Protein AF-A0A0A6VX67-F1 (afdb_monomer_lite)

pLDDT: mean 73.78, std 18.43, range [35.69, 93.75]

Secondary structure (DSSP, 8-state):
--EEE-TTS-EEETTEE--HHHHHHHHHT-HHHHHHHBS-HHHHHHHHHHTTTS-HHHHHHHHHHHHHHH-BSSTT---S------------------------------

Foldseek 3Di:
DDWAQDQVRFIDDPRHTQFLVNLVCCVPVNVVVLVQFFQQSPQLNVLSVVCPPPDRVSRRVSNSRSSVSRHTDDPPRDDPDPPPPPVPDDDPPDDDDDDDDDDDDDDDDD

Radius of gyration: 26.08 Å; chains: 1; bounding box: 50×72×49 Å

Structure (mmCIF, N/CA/C/O backbone):
data_AF-A0A0A6VX67-F1
#
_entry.id   AF-A0A0A6VX67-F1
#
loop_
_atom_site.group_PDB
_atom_site.id
_atom_site.type_symbol
_atom_site.label_atom_id
_atom_site.label_alt_id
_atom_site.label_comp_id
_atom_site.label_asym_id
_atom_site.label_entity_id
_atom_site.label_seq_id
_atom_site.pdbx_PDB_ins_code
_atom_site.Cartn_x
_atom_site.Cartn_y
_atom_site.Cartn_z
_atom_site.occupancy
_atom_site.B_iso_or_equiv
_atom_site.auth_seq_id
_atom_site.auth_comp_id
_atom_site.auth_asym_id
_atom_site.auth_atom_id
_atom_site.pdbx_PDB_model_num
ATOM 1 N N . MET A 1 1 ? -12.957 0.206 5.616 1.00 63.28 1 MET A N 1
ATOM 2 C CA . MET A 1 1 ? -11.901 -0.829 5.588 1.00 63.28 1 MET A CA 1
ATOM 3 C C . MET A 1 1 ? -10.714 -0.252 6.330 1.00 63.28 1 MET A C 1
ATOM 5 O O . MET A 1 1 ? -10.313 0.839 5.961 1.00 63.28 1 MET A O 1
ATOM 9 N N . SER A 1 2 ? -10.225 -0.888 7.397 1.00 71.56 2 SER A N 1
ATOM 10 C CA . SER A 1 2 ? -9.056 -0.386 8.136 1.00 71.56 2 SER A CA 1
ATOM 11 C C . SER A 1 2 ? -7.777 -0.992 7.562 1.00 71.56 2 SER A C 1
ATOM 13 O O . SER A 1 2 ? -7.716 -2.209 7.368 1.00 71.56 2 SER A O 1
ATOM 15 N N . VAL A 1 3 ? -6.792 -0.144 7.255 1.00 76.31 3 VAL A N 1
ATOM 16 C CA . VAL A 1 3 ? -5.453 -0.550 6.809 1.00 76.31 3 VAL A CA 1
ATOM 17 C C . VAL A 1 3 ? -4.429 0.004 7.791 1.00 76.31 3 VAL A C 1
ATOM 19 O O . VAL A 1 3 ? -4.460 1.188 8.115 1.00 76.31 3 VAL A O 1
ATOM 22 N N . GLU A 1 4 ? -3.547 -0.860 8.278 1.00 79.62 4 GLU A N 1
ATOM 23 C CA . GLU A 1 4 ? -2.617 -0.583 9.376 1.00 79.62 4 GLU A CA 1
ATOM 24 C C . GLU A 1 4 ? -1.221 -1.093 9.008 1.00 79.62 4 GLU A C 1
ATOM 26 O O . GLU A 1 4 ? -1.100 -2.102 8.316 1.00 79.62 4 GLU A O 1
ATOM 31 N N . ILE A 1 5 ? -0.161 -0.424 9.467 1.00 76.44 5 ILE A N 1
ATOM 32 C CA . ILE A 1 5 ? 1.223 -0.885 9.294 1.00 76.44 5 ILE A CA 1
ATOM 33 C C . ILE A 1 5 ? 1.815 -1.132 10.678 1.00 76.44 5 ILE A C 1
ATOM 35 O O . ILE A 1 5 ? 1.951 -0.196 11.463 1.00 76.44 5 ILE A O 1
ATOM 39 N N . ASP A 1 6 ? 2.137 -2.392 10.954 1.00 75.19 6 ASP A N 1
ATOM 40 C CA . ASP A 1 6 ? 2.699 -2.859 12.225 1.00 75.19 6 ASP A CA 1
ATOM 41 C C . ASP A 1 6 ? 4.204 -2.544 12.370 1.00 75.19 6 ASP A C 1
ATOM 43 O O . ASP A 1 6 ? 4.879 -2.203 11.395 1.00 75.19 6 ASP A O 1
ATOM 47 N N . GLU A 1 7 ? 4.740 -2.786 13.570 1.00 68.62 7 GLU A N 1
ATOM 48 C CA . GLU A 1 7 ? 6.149 -2.728 13.997 1.00 68.62 7 GLU A CA 1
ATOM 49 C C . GLU A 1 7 ? 7.167 -3.306 13.055 1.00 68.62 7 GLU A C 1
ATOM 51 O O . GLU A 1 7 ? 8.285 -2.808 12.906 1.00 68.62 7 GLU A O 1
ATOM 56 N N . ARG A 1 8 ? 6.756 -4.335 12.342 1.00 69.44 8 ARG A N 1
ATOM 57 C CA . ARG A 1 8 ? 7.635 -5.040 11.421 1.00 69.44 8 ARG A CA 1
ATOM 58 C C . ARG A 1 8 ? 7.549 -4.484 10.003 1.00 69.44 8 ARG A C 1
ATOM 60 O O . ARG A 1 8 ? 8.096 -5.095 9.084 1.00 69.44 8 ARG A O 1
ATOM 67 N N . GLY A 1 9 ? 6.834 -3.373 9.815 1.00 70.38 9 GLY A N 1
ATOM 68 C CA . GLY A 1 9 ? 6.449 -2.802 8.529 1.00 70.38 9 GLY A CA 1
ATOM 69 C C . GLY A 1 9 ? 5.385 -3.629 7.806 1.00 70.38 9 GLY A C 1
ATOM 70 O O . GLY A 1 9 ? 5.232 -3.498 6.599 1.00 70.38 9 GLY A O 1
ATOM 71 N N . THR A 1 10 ? 4.683 -4.531 8.496 1.00 81.31 10 THR A N 1
ATOM 72 C CA . THR A 1 10 ? 3.685 -5.390 7.844 1.00 81.31 10 THR A CA 1
ATOM 73 C C . THR A 1 10 ? 2.403 -4.602 7.646 1.00 81.31 10 THR A C 1
ATOM 75 O O . THR A 1 10 ? 1.773 -4.202 8.621 1.00 81.31 10 THR A O 1
ATOM 78 N N . VAL A 1 11 ? 2.007 -4.403 6.391 1.00 84.25 11 VAL A N 1
ATOM 79 C CA . VAL A 1 11 ? 0.715 -3.798 6.069 1.00 84.25 11 VAL A CA 1
ATOM 80 C C . VAL A 1 11 ? -0.373 -4.841 6.303 1.00 84.25 11 VAL A C 1
ATOM 82 O O . VAL A 1 11 ? -0.261 -5.966 5.824 1.00 84.25 11 VAL A O 1
ATOM 85 N N . THR A 1 12 ? -1.421 -4.495 7.036 1.00 87.25 12 THR A N 1
ATOM 86 C CA . THR A 1 12 ? -2.581 -5.347 7.291 1.00 87.25 12 THR A CA 1
ATOM 87 C C . THR A 1 12 ? -3.861 -4.623 6.902 1.00 87.25 12 THR A C 1
ATOM 89 O O . THR A 1 12 ? -3.961 -3.412 7.048 1.00 87.25 12 THR A O 1
ATOM 92 N N . ALA A 1 13 ? -4.845 -5.358 6.393 1.00 84.88 13 ALA A N 1
ATOM 93 C CA . ALA A 1 13 ? -6.170 -4.854 6.079 1.00 84.88 13 ALA A CA 1
ATOM 94 C C . ALA A 1 13 ? -7.229 -5.719 6.763 1.00 84.88 13 ALA A C 1
ATOM 96 O O . ALA A 1 13 ? -7.295 -6.931 6.541 1.00 84.88 13 ALA A O 1
ATOM 97 N N . ASN A 1 14 ? -8.053 -5.105 7.616 1.00 82.19 14 ASN A N 1
ATOM 98 C CA . ASN A 1 14 ? -8.996 -5.804 8.500 1.00 82.19 14 ASN A CA 1
ATOM 99 C C . ASN A 1 14 ? -8.328 -6.957 9.293 1.00 82.19 14 ASN A C 1
ATOM 101 O O . ASN A 1 14 ? -8.888 -8.051 9.405 1.00 82.19 14 ASN A O 1
ATOM 105 N N . GLY A 1 15 ? -7.102 -6.744 9.784 1.00 79.25 15 GLY A N 1
ATOM 106 C CA . GLY A 1 15 ? -6.348 -7.733 10.565 1.00 79.25 15 GLY A CA 1
ATOM 107 C C . GLY A 1 15 ? -5.701 -8.870 9.762 1.00 79.25 15 GLY A C 1
ATOM 108 O O . GLY A 1 15 ? -5.233 -9.840 10.358 1.00 79.25 15 GLY A O 1
ATOM 109 N N . ARG A 1 16 ? -5.664 -8.792 8.423 1.00 85.00 16 ARG A N 1
ATOM 110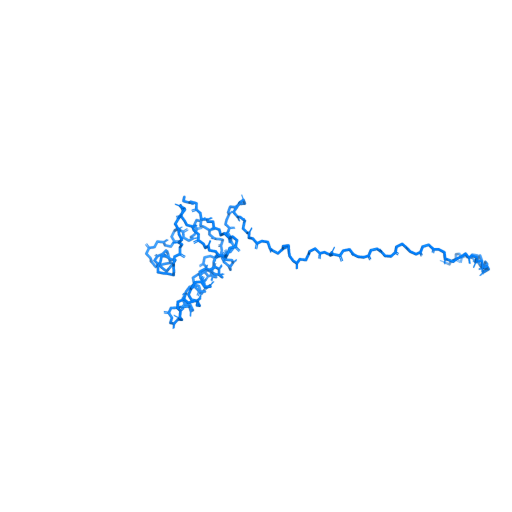 C CA . ARG A 1 16 ? -4.934 -9.747 7.567 1.00 85.00 16 ARG A CA 1
ATOM 111 C C . ARG A 1 16 ? -3.762 -9.072 6.867 1.00 85.00 16 ARG A C 1
ATOM 113 O O . ARG A 1 16 ? -3.963 -7.972 6.365 1.00 85.00 16 ARG A O 1
ATOM 120 N N . PRO A 1 17 ? -2.579 -9.703 6.785 1.00 87.00 17 PRO A N 1
ATOM 121 C CA . PRO A 1 17 ? -1.450 -9.135 6.061 1.00 87.00 17 PRO A CA 1
ATOM 122 C C . PRO A 1 17 ? -1.800 -8.924 4.586 1.00 87.00 17 PRO A C 1
ATOM 124 O O . PRO A 1 17 ? -2.400 -9.790 3.951 1.00 87.00 17 PRO A O 1
ATOM 127 N N . VAL A 1 18 ? -1.427 -7.757 4.073 1.00 89.06 18 VAL A N 1
ATOM 128 C CA . VAL A 1 18 ? -1.552 -7.370 2.673 1.00 89.06 18 VAL A CA 1
ATOM 129 C C . VAL A 1 18 ? -0.285 -7.814 1.966 1.00 89.06 18 VAL A C 1
ATOM 131 O O . VAL A 1 18 ? 0.799 -7.280 2.200 1.00 89.06 18 VAL A O 1
ATOM 134 N N . ASP A 1 19 ? -0.425 -8.814 1.112 1.00 92.25 19 ASP A N 1
ATOM 135 C CA . ASP A 1 19 ? 0.627 -9.236 0.202 1.00 92.25 19 ASP A CA 1
ATOM 136 C C . ASP A 1 19 ? 0.628 -8.393 -1.084 1.00 92.25 19 ASP A C 1
ATOM 138 O O . ASP A 1 19 ? -0.290 -7.616 -1.366 1.00 92.25 19 ASP A O 1
ATOM 142 N N . TYR A 1 20 ? 1.677 -8.573 -1.883 1.00 92.56 20 TYR A N 1
ATOM 143 C CA . TYR A 1 20 ? 1.845 -7.872 -3.149 1.00 92.56 20 TYR A CA 1
ATOM 144 C C . TYR A 1 20 ? 0.686 -8.091 -4.123 1.00 92.56 20 TYR A C 1
ATOM 146 O O . TYR A 1 20 ? 0.230 -7.129 -4.734 1.00 92.56 20 TYR A O 1
ATOM 154 N N . ALA A 1 21 ? 0.178 -9.320 -4.253 1.00 92.62 21 ALA A N 1
ATOM 155 C CA . ALA A 1 21 ? -0.908 -9.608 -5.183 1.00 92.62 21 ALA A CA 1
ATOM 156 C C . ALA A 1 21 ? -2.199 -8.907 -4.747 1.00 92.62 21 ALA A C 1
ATOM 158 O O . ALA A 1 21 ? -2.914 -8.365 -5.586 1.00 92.62 21 ALA A O 1
ATOM 159 N N . THR A 1 22 ? -2.459 -8.840 -3.440 1.00 92.50 22 THR A N 1
ATOM 160 C CA . THR A 1 22 ? -3.573 -8.061 -2.887 1.00 92.50 22 THR A CA 1
ATOM 161 C C . THR A 1 22 ? -3.418 -6.562 -3.183 1.00 92.50 22 THR A C 1
ATOM 163 O O . THR A 1 22 ? -4.356 -5.938 -3.679 1.00 92.50 22 THR A O 1
ATOM 166 N N . ALA A 1 23 ? -2.238 -5.980 -2.942 1.00 90.31 23 ALA A N 1
ATOM 167 C CA . ALA A 1 23 ? -1.977 -4.567 -3.236 1.00 90.31 23 ALA A CA 1
ATOM 168 C C . ALA A 1 23 ? -2.061 -4.249 -4.744 1.00 90.31 23 ALA A C 1
ATOM 170 O O . ALA A 1 23 ? -2.581 -3.204 -5.135 1.00 90.31 23 ALA A O 1
ATOM 171 N N . TYR A 1 24 ? -1.593 -5.165 -5.594 1.00 91.69 24 TYR A N 1
ATOM 172 C CA . TYR A 1 24 ? -1.684 -5.060 -7.04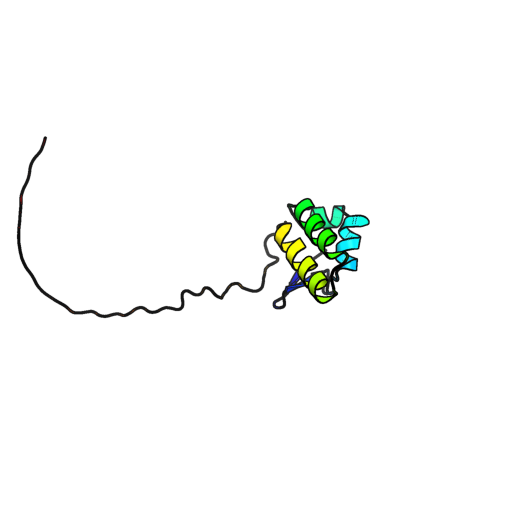9 1.00 91.69 24 TYR A CA 1
ATOM 173 C C . TYR A 1 24 ? -3.132 -5.159 -7.542 1.00 91.69 24 TYR A C 1
ATOM 175 O O . TYR A 1 24 ? -3.554 -4.347 -8.362 1.00 91.69 24 TYR A O 1
ATOM 183 N N . ALA A 1 25 ? -3.922 -6.088 -7.000 1.00 91.50 25 ALA A N 1
ATOM 184 C CA . ALA A 1 25 ? -5.343 -6.209 -7.318 1.00 91.50 25 ALA A CA 1
ATOM 185 C C . ALA A 1 25 ? -6.114 -4.932 -6.950 1.00 91.50 25 ALA A C 1
ATOM 187 O O . ALA A 1 25 ? -6.972 -4.485 -7.702 1.00 91.50 25 ALA A O 1
ATOM 188 N N . TRP A 1 26 ? -5.773 -4.261 -5.847 1.00 90.44 26 TRP A N 1
ATOM 189 C CA . TRP A 1 26 ? -6.362 -2.951 -5.553 1.00 90.44 26 TRP A CA 1
ATOM 190 C C . TRP A 1 26 ? -5.981 -1.883 -6.584 1.00 90.44 26 TRP A C 1
ATOM 192 O O . TRP A 1 26 ? -6.810 -1.047 -6.916 1.00 90.44 26 TRP A O 1
ATOM 202 N N . CYS A 1 27 ? -4.770 -1.911 -7.143 1.00 88.62 27 CYS A N 1
ATOM 203 C CA . CYS A 1 27 ? -4.403 -1.003 -8.235 1.00 88.62 27 CYS A CA 1
ATOM 204 C C . CYS A 1 27 ? -5.175 -1.283 -9.532 1.00 88.62 27 CYS A C 1
ATOM 206 O O . CYS A 1 27 ? -5.565 -0.341 -10.222 1.00 88.62 27 CYS A O 1
ATOM 208 N N . VAL A 1 28 ? -5.342 -2.557 -9.888 1.00 89.19 28 VAL A N 1
ATOM 209 C CA . VAL A 1 28 ? -5.843 -2.966 -11.208 1.00 89.19 28 VAL A CA 1
ATOM 210 C C . VAL A 1 28 ? -7.355 -3.157 -11.216 1.00 89.19 28 VAL A C 1
ATOM 212 O O . VAL A 1 28 ? -8.037 -2.643 -12.102 1.00 89.19 28 VAL A O 1
ATOM 215 N N . ASP A 1 29 ? -7.881 -3.867 -10.225 1.00 90.56 29 ASP A N 1
ATOM 216 C CA . ASP A 1 29 ? -9.279 -4.285 -10.160 1.00 90.56 29 ASP A CA 1
ATOM 217 C C . ASP A 1 29 ? -10.144 -3.345 -9.309 1.00 90.56 29 ASP A C 1
ATOM 219 O O . ASP A 1 29 ? -11.366 -3.334 -9.456 1.00 90.56 29 ASP A O 1
ATOM 223 N N . SER A 1 30 ? -9.560 -2.575 -8.383 1.00 87.25 30 SER A N 1
ATOM 224 C CA . SER A 1 30 ? -10.326 -1.729 -7.445 1.00 87.25 30 SER A CA 1
ATOM 225 C C . SER A 1 30 ? -9.611 -0.419 -7.080 1.00 87.25 30 SER A C 1
ATOM 227 O O . SER A 1 30 ? -9.360 -0.155 -5.900 1.00 87.25 30 SER A O 1
ATOM 229 N N . PRO A 1 31 ? -9.293 0.447 -8.062 1.00 85.62 31 PRO A N 1
ATOM 230 C CA . PRO A 1 31 ? -8.501 1.659 -7.834 1.00 85.62 31 PRO A CA 1
ATOM 231 C C . PRO A 1 31 ? -9.170 2.641 -6.865 1.00 85.62 31 PRO A C 1
ATOM 233 O O . PRO A 1 31 ? -8.480 3.395 -6.178 1.00 85.62 31 PRO A O 1
ATOM 236 N N . GLU A 1 32 ? -10.502 2.608 -6.761 1.00 87.00 32 GLU A N 1
ATOM 237 C CA . GLU A 1 32 ? -11.262 3.377 -5.773 1.00 87.00 32 GLU A CA 1
ATOM 238 C C . GLU A 1 32 ? -10.811 3.081 -4.335 1.00 87.00 32 GLU A C 1
ATOM 240 O O . GLU A 1 32 ? -10.642 4.013 -3.552 1.00 87.00 32 GLU A O 1
ATOM 245 N N . THR A 1 33 ? -10.461 1.827 -4.027 1.00 84.88 33 THR A N 1
ATOM 246 C CA . THR A 1 33 ? -9.895 1.439 -2.728 1.00 84.88 33 THR A CA 1
ATOM 247 C C . THR A 1 33 ? -8.585 2.173 -2.449 1.00 84.88 33 THR A C 1
ATOM 249 O O . THR A 1 33 ? -8.412 2.721 -1.365 1.00 84.88 33 THR A O 1
ATOM 252 N N . ILE A 1 34 ? -7.673 2.271 -3.423 1.00 86.12 34 ILE A N 1
ATOM 253 C CA . ILE A 1 34 ? -6.419 3.021 -3.234 1.00 86.12 34 ILE A CA 1
ATOM 254 C C . ILE A 1 34 ? -6.702 4.514 -3.096 1.00 86.12 34 ILE A C 1
ATOM 256 O O . ILE A 1 34 ? -6.083 5.178 -2.264 1.00 86.12 34 ILE A O 1
ATOM 260 N N . THR A 1 35 ? -7.660 5.050 -3.857 1.00 85.44 35 THR A N 1
ATOM 261 C CA . THR A 1 35 ? -8.049 6.448 -3.672 1.00 85.44 35 THR A CA 1
ATOM 262 C C . THR A 1 35 ? -8.620 6.692 -2.284 1.00 85.44 35 THR A C 1
ATOM 264 O O . THR A 1 35 ? -8.347 7.737 -1.734 1.00 85.44 35 THR A O 1
ATOM 267 N N . GLU A 1 36 ? -9.339 5.778 -1.644 1.00 83.62 36 GLU A N 1
ATOM 268 C CA . GLU A 1 36 ? -9.799 6.011 -0.267 1.00 83.62 36 GLU A CA 1
ATOM 269 C C . GLU A 1 36 ? -8.656 5.969 0.760 1.00 83.62 36 GLU A C 1
ATOM 271 O O . GLU A 1 36 ? -8.703 6.682 1.761 1.00 83.62 36 GLU A O 1
ATOM 276 N N . LEU A 1 37 ? -7.604 5.195 0.488 1.00 81.12 37 LEU A N 1
ATOM 277 C CA . LEU A 1 37 ? -6.525 4.927 1.441 1.00 81.12 37 LEU A CA 1
ATOM 278 C C . LEU A 1 37 ? -5.385 5.954 1.403 1.00 81.12 37 LEU A C 1
ATOM 280 O O . LEU A 1 37 ? -4.863 6.321 2.457 1.00 81.12 37 LEU A O 1
ATOM 284 N N . VAL A 1 38 ? -4.985 6.426 0.216 1.00 84.56 38 VAL A N 1
ATOM 285 C CA . VAL A 1 38 ? -3.794 7.280 0.039 1.00 84.56 38 VAL A CA 1
ATOM 286 C C . VAL A 1 38 ? -4.078 8.541 -0.787 1.00 84.56 38 VAL A C 1
ATOM 288 O O . VAL A 1 38 ? -4.895 8.555 -1.711 1.00 84.56 38 VAL A O 1
ATOM 291 N N . HIS A 1 39 ? -3.432 9.655 -0.447 1.00 84.38 39 HIS A N 1
ATOM 292 C CA . HIS A 1 39 ? -3.559 10.935 -1.148 1.00 84.38 39 HIS A CA 1
ATOM 293 C C . HIS A 1 39 ? -2.954 10.881 -2.557 1.00 84.38 39 HIS A C 1
ATOM 295 O O . HIS A 1 39 ? -3.620 11.272 -3.515 1.00 84.38 39 HIS A O 1
ATOM 301 N N . ASP A 1 40 ? -1.740 10.353 -2.689 1.00 87.69 40 ASP A N 1
ATOM 302 C CA . ASP A 1 40 ? -0.992 10.202 -3.935 1.00 87.69 40 ASP A CA 1
ATOM 303 C C . ASP A 1 40 ? -1.076 8.764 -4.473 1.00 87.69 40 ASP A C 1
ATOM 305 O O . ASP A 1 40 ? -0.180 7.924 -4.364 1.00 87.69 40 ASP A O 1
ATOM 309 N N . THR A 1 41 ? -2.209 8.478 -5.104 1.00 89.38 41 THR A N 1
ATOM 310 C CA . THR A 1 41 ? -2.517 7.179 -5.719 1.00 89.38 41 THR A CA 1
ATOM 311 C C . THR A 1 41 ? -1.525 6.816 -6.838 1.00 89.38 41 THR A C 1
ATOM 313 O O . THR A 1 41 ? -1.291 5.639 -7.112 1.00 89.38 41 THR A O 1
ATOM 316 N N . LYS A 1 42 ? -0.907 7.814 -7.486 1.00 90.88 42 LYS A N 1
ATOM 317 C CA . LYS A 1 42 ? 0.066 7.604 -8.565 1.00 90.88 42 LYS A CA 1
ATOM 318 C C . LYS A 1 42 ? 1.409 7.135 -8.014 1.00 90.88 42 LYS A C 1
ATOM 320 O O . LYS A 1 42 ? 2.005 6.217 -8.581 1.00 90.88 42 LYS A O 1
ATOM 325 N N . ALA A 1 43 ? 1.883 7.755 -6.935 1.00 87.75 43 ALA A N 1
ATOM 326 C CA . ALA A 1 43 ? 3.097 7.335 -6.248 1.00 87.75 43 ALA A CA 1
ATOM 327 C C . ALA A 1 43 ? 2.962 5.889 -5.750 1.00 87.75 43 ALA A C 1
ATOM 329 O O . ALA A 1 43 ? 3.834 5.067 -6.029 1.00 87.75 43 ALA A O 1
ATOM 330 N N . PHE A 1 44 ? 1.815 5.554 -5.148 1.00 90.69 44 PHE A N 1
ATOM 331 C CA . PHE A 1 44 ? 1.479 4.184 -4.754 1.00 90.69 44 PHE A CA 1
ATOM 332 C C . PHE A 1 44 ? 1.596 3.193 -5.925 1.00 90.69 44 PHE A C 1
ATOM 334 O O . PHE A 1 44 ? 2.367 2.235 -5.863 1.00 90.69 44 PHE A O 1
ATOM 341 N N . ALA A 1 45 ? 0.877 3.447 -7.024 1.00 91.88 45 ALA A N 1
ATOM 342 C CA . ALA A 1 45 ? 0.843 2.544 -8.174 1.00 91.88 45 ALA A CA 1
ATOM 343 C C . ALA A 1 45 ? 2.218 2.375 -8.842 1.00 91.88 45 ALA A C 1
ATOM 345 O O . ALA A 1 45 ? 2.550 1.287 -9.306 1.00 91.88 45 ALA A O 1
ATOM 346 N N . THR A 1 46 ? 3.036 3.432 -8.859 1.00 93.75 46 THR A N 1
ATOM 347 C CA . THR A 1 46 ? 4.388 3.395 -9.438 1.00 93.75 46 THR A CA 1
ATOM 348 C C . THR A 1 46 ? 5.291 2.420 -8.685 1.00 93.75 46 THR A C 1
ATOM 350 O O . THR A 1 46 ? 6.001 1.636 -9.311 1.00 93.75 46 THR A O 1
ATOM 353 N N 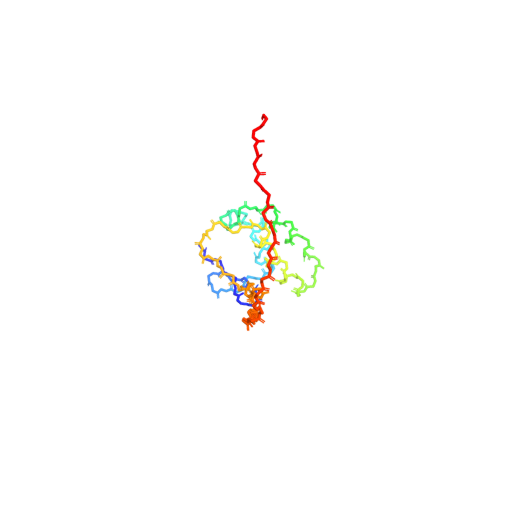. VAL A 1 47 ? 5.239 2.434 -7.350 1.00 91.69 47 VAL A N 1
ATOM 354 C CA . VAL A 1 47 ? 6.041 1.533 -6.511 1.00 91.69 47 VAL A CA 1
ATOM 355 C C . VAL A 1 47 ? 5.580 0.082 -6.666 1.00 91.69 47 VAL A C 1
ATOM 357 O O . VAL A 1 47 ? 6.408 -0.808 -6.854 1.00 91.69 47 VAL A O 1
ATOM 360 N N . ILE A 1 48 ? 4.266 -0.163 -6.664 1.00 93.62 48 ILE A N 1
ATOM 361 C CA . ILE A 1 48 ? 3.712 -1.512 -6.865 1.00 93.62 48 ILE A CA 1
ATOM 362 C C . ILE A 1 48 ? 4.065 -2.064 -8.254 1.00 93.62 48 ILE A C 1
ATOM 364 O O . ILE A 1 48 ? 4.462 -3.222 -8.376 1.00 93.62 48 ILE A O 1
ATOM 368 N N . ALA A 1 49 ? 3.976 -1.245 -9.301 1.00 92.56 49 ALA A N 1
ATOM 369 C CA . ALA A 1 49 ? 4.335 -1.665 -10.653 1.00 92.56 49 ALA A CA 1
ATOM 370 C C . ALA A 1 49 ? 5.836 -1.976 -10.787 1.00 92.56 49 ALA A C 1
ATOM 372 O O . ALA A 1 49 ? 6.209 -2.938 -11.454 1.00 92.56 49 ALA A O 1
ATOM 373 N N . ALA A 1 50 ? 6.706 -1.207 -10.123 1.00 92.75 50 ALA A N 1
ATOM 374 C CA . ALA A 1 50 ? 8.150 -1.441 -10.160 1.00 92.75 50 ALA A CA 1
ATOM 375 C C . ALA A 1 50 ? 8.556 -2.805 -9.569 1.00 92.75 50 ALA A C 1
ATOM 377 O O . ALA A 1 50 ? 9.561 -3.378 -9.987 1.00 92.75 50 ALA A O 1
ATOM 378 N N . ALA A 1 51 ? 7.765 -3.343 -8.637 1.00 92.88 51 ALA A N 1
ATOM 379 C CA . ALA A 1 51 ? 8.033 -4.617 -7.974 1.00 92.88 51 ALA A CA 1
ATOM 380 C C . ALA A 1 51 ? 7.402 -5.847 -8.661 1.00 92.88 51 ALA A C 1
ATOM 382 O O . ALA A 1 51 ? 7.532 -6.962 -8.153 1.00 92.88 51 ALA A O 1
ATOM 383 N N . GLU A 1 52 ? 6.760 -5.691 -9.826 1.00 92.12 52 GLU A N 1
ATOM 384 C CA . GLU A 1 52 ? 6.085 -6.793 -10.543 1.00 92.12 52 GLU A CA 1
ATOM 385 C C . GLU A 1 52 ? 7.020 -7.968 -10.862 1.00 92.12 52 GLU A C 1
ATOM 387 O O . GLU A 1 52 ? 6.613 -9.129 -10.823 1.00 92.12 52 GLU A O 1
ATOM 392 N N . HIS A 1 53 ? 8.293 -7.677 -11.127 1.00 91.31 53 HIS A N 1
ATOM 393 C CA . HIS A 1 53 ? 9.308 -8.682 -11.456 1.00 91.31 53 HIS A CA 1
ATOM 394 C C . HIS A 1 53 ? 10.303 -8.949 -10.320 1.00 91.31 53 HIS A C 1
ATOM 396 O O . HIS A 1 53 ? 11.287 -9.660 -10.529 1.00 91.31 53 HIS A O 1
ATOM 402 N N . ALA A 1 54 ? 10.079 -8.365 -9.144 1.00 91.75 54 ALA A N 1
ATOM 403 C CA . ALA A 1 54 ? 10.982 -8.489 -8.011 1.00 91.75 54 ALA A CA 1
ATOM 404 C C . ALA A 1 54 ? 10.764 -9.801 -7.237 1.00 91.75 54 ALA A C 1
ATOM 406 O O . ALA A 1 54 ? 9.744 -10.480 -7.390 1.00 91.75 54 ALA A O 1
ATOM 407 N N . GLY A 1 55 ? 11.734 -10.166 -6.395 1.00 91.88 55 GLY A N 1
ATOM 408 C CA . GLY A 1 55 ? 11.603 -11.305 -5.490 1.00 91.88 55 GLY A CA 1
ATOM 409 C C . GLY A 1 55 ? 10.544 -11.078 -4.399 1.00 91.88 55 GLY A C 1
ATOM 410 O O . GLY A 1 55 ? 10.128 -9.945 -4.158 1.00 91.88 55 GLY A O 1
ATOM 411 N N . PRO A 1 56 ? 10.120 -12.135 -3.683 1.00 89.12 56 PRO A N 1
ATOM 412 C CA . PRO A 1 56 ? 9.070 -12.042 -2.662 1.00 89.12 56 PRO A CA 1
ATOM 413 C C . PRO A 1 56 ? 9.416 -11.085 -1.508 1.00 89.12 56 PRO A C 1
ATOM 415 O O . PRO A 1 56 ? 8.525 -10.448 -0.950 1.00 89.12 56 PRO A O 1
ATOM 418 N N . GLU A 1 57 ? 10.697 -10.960 -1.155 1.00 88.62 57 GLU A N 1
ATOM 419 C CA . GLU A 1 57 ? 11.161 -10.026 -0.120 1.00 88.62 57 GLU A CA 1
ATOM 420 C C . GLU A 1 57 ? 11.062 -8.567 -0.590 1.00 88.62 57 GLU A C 1
ATOM 422 O O . GLU A 1 57 ? 10.511 -7.725 0.117 1.00 88.62 57 GLU A O 1
ATOM 427 N N . GLU A 1 58 ? 11.504 -8.280 -1.815 1.00 90.38 58 GLU A N 1
ATOM 428 C CA . GLU A 1 58 ? 11.401 -6.951 -2.436 1.00 90.38 58 GLU A CA 1
ATOM 429 C C . GLU A 1 58 ? 9.943 -6.547 -2.681 1.00 90.38 58 GLU A C 1
ATOM 431 O O . GLU A 1 58 ? 9.566 -5.399 -2.468 1.00 90.38 58 GLU A O 1
ATOM 436 N N . GLN A 1 59 ? 9.086 -7.494 -3.059 1.00 92.38 59 GLN A N 1
ATOM 437 C CA . GLN A 1 59 ? 7.646 -7.277 -3.174 1.00 92.38 59 GLN A CA 1
ATOM 438 C C . GLN A 1 59 ? 7.010 -6.924 -1.827 1.00 92.38 59 GLN A C 1
ATOM 440 O O . GLN A 1 59 ? 6.194 -6.003 -1.747 1.00 92.38 59 GLN A O 1
ATOM 445 N N . ALA A 1 60 ? 7.402 -7.617 -0.755 1.00 88.38 60 ALA A N 1
ATOM 446 C CA . ALA A 1 60 ? 6.932 -7.315 0.591 1.00 88.38 60 ALA A CA 1
ATOM 447 C C . ALA A 1 60 ? 7.402 -5.936 1.078 1.00 88.38 60 ALA A C 1
ATOM 449 O O . ALA A 1 60 ? 6.687 -5.303 1.853 1.00 88.38 60 ALA A O 1
ATOM 450 N N . GLU A 1 61 ? 8.571 -5.463 0.643 1.00 89.00 61 GLU A N 1
ATOM 451 C CA . GLU A 1 61 ? 9.053 -4.103 0.904 1.00 89.00 61 GLU A CA 1
ATOM 452 C C . GLU A 1 61 ? 8.304 -3.058 0.065 1.00 89.00 61 GLU A C 1
ATOM 454 O O . GLU A 1 61 ? 7.873 -2.031 0.596 1.00 89.00 61 GLU A O 1
ATOM 459 N N . ALA A 1 62 ? 8.072 -3.343 -1.217 1.00 91.31 62 ALA A N 1
ATOM 460 C CA . ALA A 1 62 ? 7.384 -2.451 -2.143 1.00 91.31 62 ALA A CA 1
ATOM 461 C C . ALA A 1 62 ? 5.958 -2.125 -1.692 1.00 91.31 62 ALA A C 1
ATOM 463 O O . ALA A 1 62 ? 5.528 -0.983 -1.820 1.00 91.31 62 ALA A O 1
ATOM 464 N N . VAL A 1 63 ? 5.238 -3.080 -1.093 1.00 89.88 63 VAL A N 1
ATOM 465 C CA . VAL A 1 63 ? 3.921 -2.806 -0.492 1.00 89.88 63 VAL A CA 1
ATOM 466 C C . VAL A 1 63 ? 4.035 -1.713 0.579 1.00 89.88 63 VAL A C 1
ATOM 468 O O . VAL A 1 63 ? 3.259 -0.761 0.574 1.00 89.88 63 VAL A O 1
ATOM 471 N N . ARG A 1 64 ? 5.050 -1.771 1.448 1.00 86.31 64 ARG A N 1
ATOM 472 C CA . ARG A 1 64 ? 5.279 -0.765 2.507 1.00 86.31 64 ARG A CA 1
ATOM 473 C C . ARG A 1 64 ? 5.635 0.586 1.907 1.00 86.31 64 ARG A C 1
ATOM 475 O O . ARG A 1 64 ? 5.069 1.608 2.291 1.00 86.31 64 ARG A O 1
ATOM 482 N N . GLN A 1 65 ? 6.555 0.579 0.945 1.00 87.31 65 GLN A N 1
ATOM 483 C CA . GLN A 1 65 ? 6.994 1.781 0.248 1.00 87.31 65 GLN A CA 1
ATOM 484 C C . GLN A 1 65 ? 5.851 2.434 -0.530 1.00 87.31 65 GLN A C 1
ATOM 486 O O . GLN A 1 65 ? 5.767 3.656 -0.550 1.00 87.31 65 GLN A O 1
ATOM 491 N N . ALA A 1 66 ? 4.944 1.656 -1.122 1.00 89.81 66 ALA A N 1
ATOM 492 C CA . ALA A 1 66 ? 3.801 2.176 -1.860 1.00 89.81 66 ALA A CA 1
ATOM 493 C C . ALA A 1 66 ? 2.842 2.934 -0.939 1.00 89.81 66 ALA A C 1
ATOM 495 O O . ALA A 1 66 ? 2.464 4.065 -1.247 1.00 89.81 66 ALA A O 1
ATOM 496 N N . PHE A 1 67 ? 2.496 2.355 0.217 1.00 85.69 67 PHE A N 1
ATOM 497 C CA . PHE A 1 67 ? 1.657 3.021 1.218 1.00 85.69 67 PHE A CA 1
ATOM 498 C C . PHE A 1 67 ? 2.318 4.287 1.785 1.00 85.69 67 PHE A C 1
ATOM 500 O O . PHE A 1 67 ? 1.639 5.300 1.956 1.00 85.69 67 PHE A O 1
ATOM 507 N N . ALA A 1 68 ? 3.636 4.269 2.007 1.00 83.56 68 ALA A N 1
ATOM 508 C CA . ALA A 1 68 ? 4.385 5.446 2.445 1.00 83.56 68 ALA A CA 1
ATOM 509 C C . ALA A 1 68 ? 4.443 6.541 1.363 1.00 83.56 68 ALA A C 1
ATOM 511 O O . ALA A 1 68 ? 4.138 7.700 1.637 1.00 83.56 68 ALA A O 1
ATOM 512 N N . ALA A 1 69 ? 4.776 6.175 0.122 1.00 85.81 69 ALA A N 1
ATOM 513 C CA . ALA A 1 69 ? 4.855 7.092 -1.013 1.00 85.81 69 ALA A CA 1
ATOM 514 C C . ALA A 1 69 ? 3.489 7.706 -1.347 1.00 85.81 69 ALA A C 1
ATOM 516 O O . ALA A 1 69 ? 3.407 8.873 -1.724 1.00 85.81 69 ALA A O 1
ATOM 517 N N . GLY A 1 70 ? 2.412 6.938 -1.166 1.00 81.75 70 GLY A N 1
ATOM 518 C CA . GLY A 1 70 ? 1.051 7.400 -1.389 1.00 81.75 70 GLY A CA 1
ATOM 519 C C . GLY A 1 70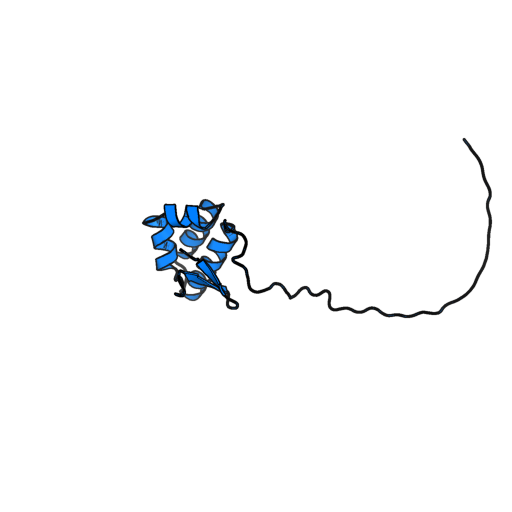 ? 0.540 8.409 -0.359 1.00 81.75 70 GLY A C 1
ATOM 520 O O . GLY A 1 70 ? -0.419 9.108 -0.656 1.00 81.75 70 GLY A O 1
ATOM 521 N N . THR A 1 71 ? 1.163 8.548 0.813 1.00 81.88 71 THR A N 1
ATOM 522 C CA . THR A 1 71 ? 0.686 9.396 1.927 1.00 81.88 71 THR A CA 1
ATOM 523 C C . THR A 1 71 ? -0.747 9.040 2.387 1.00 81.88 71 THR A C 1
ATOM 525 O O . THR A 1 71 ? -1.719 9.406 1.725 1.00 81.88 71 THR A O 1
ATOM 528 N N . PRO A 1 72 ? -0.939 8.345 3.520 1.00 78.19 72 PRO A N 1
ATOM 529 C CA . PRO A 1 72 ? -2.265 7.900 3.971 1.00 78.19 72 PRO A CA 1
ATOM 530 C C . PRO A 1 72 ? -3.240 9.060 4.260 1.00 78.19 72 PRO A C 1
ATOM 532 O O . PRO A 1 72 ? -2.810 10.141 4.664 1.00 78.19 72 PRO A O 1
ATOM 535 N N . ARG A 1 73 ? -4.551 8.839 4.052 1.00 72.88 73 ARG A N 1
ATOM 536 C CA . ARG A 1 73 ? -5.593 9.892 4.136 1.00 72.88 73 ARG A CA 1
ATOM 537 C C . ARG A 1 73 ? -6.171 10.189 5.520 1.00 72.88 73 ARG A C 1
ATOM 539 O O . ARG A 1 73 ? -6.623 11.311 5.738 1.00 72.88 73 ARG A O 1
ATOM 546 N N . GLU A 1 74 ? -6.199 9.230 6.444 1.00 60.72 74 GLU A N 1
ATOM 547 C CA . GLU A 1 74 ? -6.802 9.428 7.772 1.00 60.72 74 GLU A CA 1
ATOM 548 C C . GLU A 1 74 ? -5.742 9.514 8.889 1.00 60.72 74 GLU A C 1
ATOM 550 O O . GLU A 1 74 ? -4.846 8.668 8.959 1.00 60.72 74 GLU A O 1
ATOM 555 N N . PRO A 1 75 ? -5.830 10.513 9.790 1.0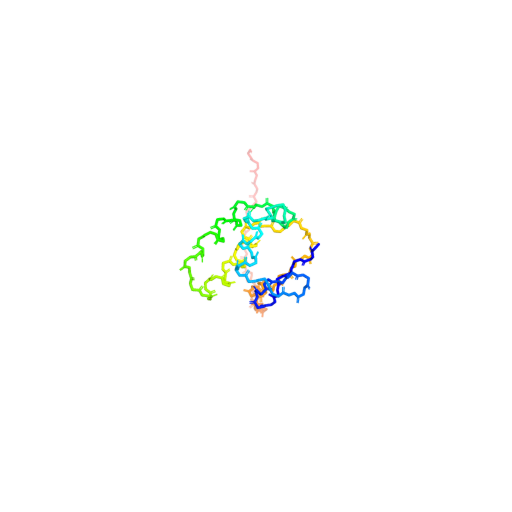0 46.00 75 PRO A N 1
ATOM 556 C CA . PRO A 1 75 ? -4.929 10.645 10.932 1.00 46.00 75 PRO A CA 1
ATOM 557 C C . PRO A 1 75 ? -5.276 9.635 12.041 1.00 46.00 75 PRO A C 1
ATOM 559 O O . PRO A 1 75 ? -6.412 9.584 12.504 1.00 46.00 75 PRO A O 1
ATOM 562 N N . GLY A 1 76 ? -4.282 8.859 12.493 1.00 51.06 76 GLY A N 1
ATOM 563 C CA . GLY A 1 76 ? -4.432 7.815 13.525 1.00 51.06 76 GLY A CA 1
ATOM 564 C C . GLY A 1 76 ? -3.956 6.421 13.098 1.00 51.06 76 GLY A C 1
ATOM 565 O O . GLY A 1 76 ? -3.796 5.552 13.948 1.00 51.06 76 GLY A O 1
ATOM 566 N N . ALA A 1 77 ? -3.668 6.217 11.813 1.00 47.00 77 ALA A N 1
ATOM 567 C CA . ALA A 1 77 ? -2.973 5.034 11.314 1.00 47.00 77 ALA A CA 1
ATOM 568 C C . ALA A 1 77 ? -1.460 5.307 11.318 1.00 47.00 77 ALA A C 1
ATOM 570 O O . ALA A 1 77 ? -0.956 6.035 10.462 1.00 47.00 77 ALA A O 1
ATOM 571 N N . SER A 1 78 ? -0.755 4.774 12.319 1.00 49.03 78 SER A N 1
ATOM 572 C CA . SER A 1 78 ? 0.642 5.119 12.584 1.00 49.03 78 SER A CA 1
ATOM 573 C C . SER A 1 78 ? 1.451 3.921 13.074 1.00 49.03 78 SER A C 1
ATOM 575 O O . SER A 1 78 ? 1.133 3.383 14.124 1.00 49.03 78 SER A O 1
ATOM 577 N N . TRP A 1 79 ? 2.395 3.431 12.262 1.00 57.19 79 TRP A N 1
ATOM 578 C CA . TRP A 1 79 ? 3.840 3.731 12.338 1.00 57.19 79 TRP A CA 1
ATOM 579 C C . TRP A 1 79 ? 4.515 2.947 13.452 1.00 57.19 79 TRP A C 1
ATOM 581 O O . TRP A 1 79 ? 4.186 3.132 14.617 1.00 57.19 79 TRP A O 1
ATOM 591 N N . THR A 1 80 ? 5.591 2.243 13.126 1.00 38.41 80 THR A N 1
ATOM 592 C CA . THR A 1 80 ? 6.593 1.972 14.157 1.00 38.41 80 THR A CA 1
ATOM 593 C C . THR A 1 80 ? 7.851 2.709 13.801 1.00 38.41 80 THR A C 1
ATOM 595 O O . THR A 1 80 ? 8.699 2.280 13.027 1.00 38.41 80 THR A O 1
ATOM 598 N N . GLU A 1 81 ? 7.819 3.924 14.334 1.00 43.88 81 GLU A N 1
ATOM 599 C CA . GLU A 1 81 ? 8.862 4.448 15.188 1.00 43.88 81 GLU A CA 1
ATOM 600 C C . GLU A 1 81 ? 10.246 4.565 14.536 1.00 43.88 81 GLU A C 1
ATOM 602 O O . GLU A 1 81 ? 11.164 3.789 14.769 1.00 43.88 81 GLU A O 1
ATOM 607 N N . ALA A 1 82 ? 10.450 5.698 13.864 1.00 36.94 82 ALA A N 1
ATOM 608 C CA . ALA A 1 82 ? 11.669 6.457 14.108 1.00 36.94 82 ALA A CA 1
ATOM 609 C C . ALA A 1 82 ? 11.547 7.203 15.454 1.00 36.94 82 ALA A C 1
ATOM 611 O O . ALA A 1 82 ? 11.534 8.427 15.508 1.00 36.94 82 ALA A O 1
ATOM 612 N N . ALA A 1 83 ? 11.499 6.441 16.544 1.00 46.47 83 ALA A N 1
ATOM 613 C CA . ALA A 1 83 ? 12.285 6.690 17.745 1.00 46.47 83 ALA A CA 1
ATOM 614 C C . ALA A 1 83 ? 13.564 5.854 17.584 1.00 46.47 83 ALA A C 1
ATOM 616 O O . ALA A 1 83 ? 13.844 4.854 18.231 1.00 46.47 83 ALA A O 1
ATOM 617 N N . SER A 1 84 ? 14.354 6.272 16.607 1.00 44.16 84 SER A N 1
ATOM 618 C CA . SER A 1 84 ? 15.810 6.242 16.698 1.00 44.16 84 SER A CA 1
ATOM 619 C C . SER A 1 84 ? 16.326 7.550 16.116 1.00 44.16 84 SER A C 1
ATOM 621 O O . SER A 1 84 ? 17.159 7.605 15.222 1.00 44.16 84 SER A O 1
ATOM 623 N N . ALA A 1 85 ? 15.738 8.625 16.628 1.00 37.12 85 ALA A N 1
ATOM 624 C CA . ALA A 1 85 ? 16.459 9.827 16.986 1.00 37.12 85 ALA A CA 1
ATOM 625 C C . ALA A 1 85 ? 15.773 10.384 18.238 1.00 37.12 85 ALA A C 1
ATOM 627 O O . ALA A 1 85 ? 15.203 11.471 18.232 1.00 37.12 85 ALA A O 1
ATOM 628 N N . GLU A 1 86 ? 15.834 9.633 19.341 1.00 35.69 86 GLU A N 1
ATOM 629 C CA . GLU A 1 86 ? 16.098 10.358 20.579 1.00 35.69 86 GLU A CA 1
ATOM 630 C C . GLU A 1 86 ? 17.397 11.144 20.319 1.00 35.69 86 GLU A C 1
ATOM 632 O O . GLU A 1 86 ? 18.382 10.527 19.893 1.00 35.69 86 GLU A O 1
ATOM 637 N N . PRO A 1 87 ? 17.486 12.468 20.542 1.00 48.28 87 PRO A N 1
ATOM 638 C CA . PRO A 1 87 ? 18.746 12.977 21.039 1.00 48.28 87 PRO A CA 1
ATOM 639 C C . PRO A 1 87 ? 18.933 12.282 22.389 1.00 48.28 87 PRO A C 1
ATOM 641 O O . PRO A 1 87 ? 18.400 12.737 23.398 1.00 48.28 87 PRO A O 1
ATOM 644 N N . MET A 1 88 ? 19.613 11.132 22.408 1.00 47.84 88 MET A N 1
ATOM 645 C CA . MET A 1 88 ? 20.169 10.634 23.655 1.00 47.84 88 MET A CA 1
ATOM 646 C C . MET A 1 88 ? 21.152 11.697 24.141 1.00 47.84 88 MET A C 1
ATOM 648 O O . MET A 1 88 ? 22.241 11.885 23.606 1.00 47.84 88 MET A O 1
ATOM 652 N N . THR A 1 89 ? 20.627 12.455 25.092 1.00 54.47 89 THR A N 1
ATOM 653 C CA . THR A 1 89 ? 21.226 13.288 26.117 1.00 54.47 89 THR A CA 1
ATOM 654 C C . THR A 1 89 ? 22.709 13.020 26.364 1.00 54.47 89 THR A C 1
ATOM 656 O O . THR A 1 89 ? 23.077 11.941 26.815 1.00 54.47 89 THR A O 1
ATOM 659 N N . GLU A 1 90 ? 23.530 14.061 26.237 1.00 44.25 90 GLU A N 1
ATOM 660 C CA . GLU A 1 90 ? 24.547 14.333 27.252 1.00 44.25 90 GLU A CA 1
ATOM 661 C C . GLU A 1 90 ? 24.590 15.844 27.496 1.00 44.25 90 GLU A C 1
ATOM 663 O O . GLU A 1 90 ? 25.119 16.630 26.715 1.00 44.25 90 GLU A O 1
ATOM 668 N N . GLU A 1 91 ? 23.952 16.246 28.588 1.00 50.78 91 GLU A N 1
ATOM 669 C CA . GLU A 1 91 ? 24.339 17.428 29.336 1.00 50.78 91 GLU A CA 1
ATOM 670 C C . GLU A 1 91 ? 25.655 17.083 30.051 1.00 50.78 91 GLU A C 1
ATOM 672 O O . GLU A 1 91 ? 25.649 16.193 30.903 1.00 50.78 91 GLU A O 1
ATOM 677 N N . PRO A 1 92 ? 26.781 17.765 29.789 1.00 48.69 92 PRO A N 1
ATOM 678 C CA . PRO A 1 92 ? 27.747 17.993 30.837 1.00 48.69 92 PRO A CA 1
ATOM 679 C C . PRO A 1 92 ? 27.374 19.313 31.504 1.00 48.69 92 PRO A C 1
ATOM 681 O O . PRO A 1 92 ? 27.701 20.403 31.030 1.00 48.69 92 PRO A O 1
ATOM 684 N N . ALA A 1 93 ? 26.712 19.203 32.652 1.00 56.78 93 ALA A N 1
ATOM 685 C CA . ALA A 1 93 ? 26.894 20.182 33.700 1.00 56.78 93 ALA A CA 1
ATOM 686 C C . ALA A 1 93 ? 28.385 20.159 34.067 1.00 56.78 93 ALA A C 1
ATOM 688 O O . ALA A 1 93 ? 28.866 19.258 34.750 1.00 56.78 93 ALA A O 1
ATOM 689 N N . ALA A 1 94 ? 29.124 21.140 33.564 1.00 53.94 94 ALA A N 1
ATOM 690 C CA . ALA A 1 94 ? 30.390 21.558 34.134 1.00 53.94 94 ALA A CA 1
ATOM 691 C C . ALA A 1 94 ? 30.288 23.065 34.366 1.00 53.94 94 ALA A C 1
ATOM 693 O O . ALA A 1 94 ? 30.692 23.891 33.547 1.00 53.94 94 ALA A O 1
ATOM 694 N N . GLU A 1 95 ? 29.652 23.387 35.492 1.00 52.34 95 GLU A N 1
ATOM 695 C CA . GLU A 1 95 ? 29.947 24.591 36.254 1.00 52.34 95 GLU A CA 1
ATOM 696 C C . GLU A 1 95 ? 31.462 24.722 36.500 1.00 52.34 95 GLU A C 1
ATOM 698 O O . GLU A 1 95 ? 32.197 23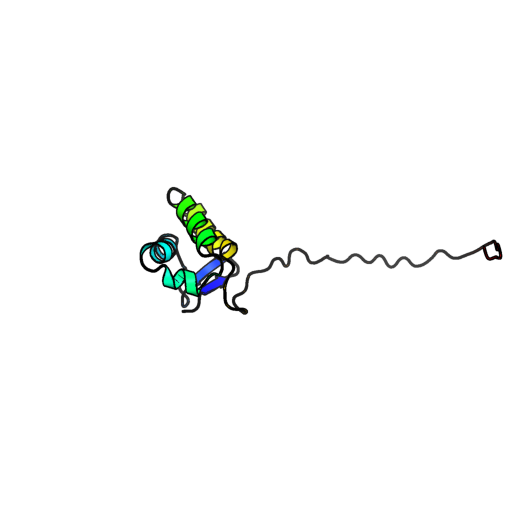.737 36.544 1.00 52.34 95 GLU A O 1
ATOM 703 N N . GLU A 1 96 ? 31.860 25.972 36.735 1.00 49.03 96 GLU A N 1
ATOM 704 C CA . GLU A 1 96 ? 33.168 26.459 37.184 1.00 49.03 96 GLU A CA 1
ATOM 705 C C . GLU A 1 96 ? 34.229 26.749 36.110 1.00 49.03 96 GLU A C 1
ATOM 707 O O . GLU A 1 96 ? 35.154 25.982 35.850 1.00 49.03 96 GLU A O 1
ATOM 712 N N . SER A 1 97 ? 34.237 28.001 35.641 1.00 45.75 97 SER A N 1
ATOM 713 C CA . SER A 1 97 ? 35.357 28.880 36.001 1.00 45.75 97 SER A CA 1
ATOM 714 C C . SER A 1 97 ? 34.940 30.351 36.029 1.00 45.75 97 SER A C 1
ATOM 716 O O . SER A 1 97 ? 34.363 30.900 35.096 1.00 45.75 97 SER A O 1
ATOM 718 N N . VAL A 1 98 ? 35.219 30.927 37.190 1.00 53.50 98 VAL A N 1
ATOM 719 C CA . VAL A 1 98 ? 34.993 32.285 37.678 1.00 53.50 98 VAL A CA 1
ATOM 720 C C . VAL A 1 98 ? 35.966 33.302 37.058 1.00 53.50 98 VAL A C 1
ATOM 722 O O . VAL A 1 98 ? 37.058 32.932 36.638 1.00 53.50 98 VAL A O 1
ATOM 725 N N . ALA A 1 99 ? 35.570 34.578 37.178 1.00 50.00 99 ALA A N 1
ATOM 726 C CA . ALA A 1 99 ? 36.378 35.810 37.196 1.00 50.00 99 ALA A CA 1
ATOM 727 C C . ALA A 1 99 ? 36.843 36.367 35.836 1.00 50.00 99 ALA A C 1
ATOM 729 O O . ALA A 1 99 ? 37.522 35.697 35.070 1.00 50.00 99 ALA A O 1
ATOM 730 N N . GLU A 1 100 ? 36.339 37.549 35.451 1.00 48.19 100 GLU A N 1
ATOM 731 C CA . GLU A 1 100 ? 36.890 38.894 35.776 1.00 48.19 100 GLU A CA 1
ATOM 732 C C . GLU A 1 100 ? 37.917 39.246 34.675 1.00 48.19 100 GLU A C 1
ATOM 734 O O . GLU A 1 100 ? 38.797 38.456 34.374 1.00 48.19 100 GLU A O 1
ATOM 739 N N . GLU A 1 101 ? 37.817 40.315 33.890 1.00 49.78 101 GLU A N 1
ATOM 740 C CA . GLU A 1 101 ? 37.765 41.729 34.249 1.00 49.78 101 GLU A CA 1
ATOM 741 C C . GLU A 1 101 ? 37.725 42.535 32.923 1.00 49.78 101 GLU A C 1
ATOM 743 O O . GLU A 1 101 ? 38.278 42.073 31.926 1.00 49.78 101 GLU A O 1
ATOM 748 N N . SER A 1 102 ? 37.191 43.765 32.957 1.00 48.50 102 SER A N 1
ATOM 749 C CA . SER A 1 102 ? 37.591 44.905 32.097 1.00 48.50 102 SER A CA 1
ATOM 750 C C . SER A 1 102 ? 37.267 44.840 30.580 1.00 48.50 102 SER A C 1
ATOM 752 O O . SER A 1 102 ? 37.537 43.871 29.895 1.00 48.50 102 SER A O 1
ATOM 754 N N . VAL A 1 103 ? 36.729 45.863 29.909 1.00 57.62 103 VAL A N 1
ATOM 755 C CA . VAL A 1 103 ? 36.761 47.304 30.167 1.00 57.62 103 VAL A CA 1
ATOM 756 C C . VAL A 1 103 ? 35.627 47.994 29.390 1.00 57.62 103 VAL A C 1
ATOM 758 O O . VAL A 1 103 ? 35.171 47.514 28.354 1.00 57.62 103 VAL A O 1
ATOM 761 N N . ALA A 1 104 ? 35.182 49.126 29.925 1.00 57.69 104 ALA A N 1
ATOM 762 C CA . ALA A 1 104 ? 34.200 50.030 29.348 1.00 57.69 104 ALA A CA 1
ATOM 763 C C . ALA A 1 104 ? 34.642 50.648 28.009 1.00 57.69 104 ALA A C 1
ATOM 765 O O . ALA A 1 104 ? 35.787 51.069 27.879 1.00 57.69 104 ALA A O 1
ATOM 766 N N . GLU A 1 105 ? 33.696 50.870 27.096 1.00 59.25 105 GLU A N 1
ATOM 767 C CA . GLU A 1 105 ? 33.721 52.070 26.256 1.00 59.25 105 GLU A CA 1
ATOM 768 C C . GLU A 1 105 ? 32.280 52.562 26.031 1.00 59.25 105 GLU A C 1
ATOM 770 O O . GLU A 1 105 ? 31.397 51.820 25.602 1.00 59.25 105 GLU A O 1
ATOM 775 N N . GLU A 1 106 ? 32.038 53.800 26.456 1.00 60.78 106 GLU A N 1
ATOM 776 C CA . GLU A 1 106 ? 30.791 54.565 26.336 1.00 60.78 106 GLU A CA 1
ATOM 777 C C . GLU A 1 106 ? 30.793 55.347 24.986 1.00 60.78 106 GLU A C 1
ATOM 779 O O . GLU A 1 106 ? 31.684 55.146 24.166 1.00 60.78 106 GLU A O 1
ATOM 784 N N . PRO A 1 107 ? 29.824 56.232 24.698 1.00 63.91 107 PRO A N 1
ATOM 785 C CA . PRO A 1 107 ? 28.747 56.076 23.727 1.00 63.91 107 PRO A CA 1
ATOM 786 C C . PRO A 1 107 ? 28.931 56.960 22.467 1.00 63.91 107 PRO A C 1
ATOM 788 O O . PRO A 1 107 ? 29.862 57.751 22.368 1.00 63.91 107 PRO A O 1
ATOM 791 N N . ALA A 1 108 ? 27.962 56.906 21.545 1.00 48.81 108 ALA A N 1
ATOM 792 C CA . ALA A 1 108 ? 27.193 58.070 21.060 1.00 48.81 108 ALA A CA 1
ATOM 793 C C . ALA A 1 108 ? 26.788 57.985 19.577 1.00 48.81 108 ALA A C 1
ATOM 795 O O . ALA A 1 108 ? 27.570 57.666 18.690 1.00 48.81 108 ALA A O 1
ATOM 796 N N . ALA A 1 109 ? 25.518 58.337 19.388 1.00 50.78 109 ALA A N 1
ATOM 797 C CA . ALA A 1 109 ? 24.827 58.840 18.208 1.00 50.78 109 ALA A CA 1
ATOM 798 C C . ALA A 1 109 ? 25.658 59.248 16.975 1.00 50.78 109 ALA A C 1
ATOM 800 O O . ALA A 1 109 ? 26.570 60.072 17.052 1.00 50.78 109 ALA A O 1
ATOM 801 N N . GLY A 1 110 ? 25.167 58.795 15.821 1.00 43.16 110 GLY A N 1
ATOM 802 C CA . GLY A 1 110 ? 25.290 59.436 14.514 1.00 43.16 110 GLY A CA 1
ATOM 803 C C . GLY A 1 110 ? 23.966 59.315 13.777 1.00 43.16 110 GLY A C 1
ATOM 804 O O . GLY A 1 110 ? 23.378 58.212 13.852 1.00 43.16 110 GLY A O 1
#

Organism: NCBI:txid136273

Sequence (110 aa):
MSVEIDERGTVTANGRPVDYATAYAWCVDSPETITELVHDTKAFATVIAAAEHAGPEEQAEAVRQAFAAGTPREPGASWTEAASAEPMTEEPAAEESVAEESVAEEPAAG